Protein AF-A0A945AG07-F1 (afdb_monomer_lite)

pLDDT: mean 86.14, std 9.56, range [43.09, 96.56]

Sequence (144 aa):
MIKPFKLIQIPPLLLIGILLVPDVKKAVVTESLMWAYILLLSFGLACAFVPTIMWLAEKLGAVDKPGGRKTHQHVTPLMGGSAIFLGFALVLFLAQDILYFTQQHKGVALGATLIFIVGLLDDVWGLTAKIRLLAQVLAVGILI

Radius of gyration: 18.13 Å; chains: 1; bounding box: 34×46×51 Å

Secondary structure (DSSP, 8-state):
--TTHHHHTHHHHHHHHHHTSHHHHHHHHHTT-HHHHHHHHHHHHHHHHHHHHHHHHHHHT-EEPP-TT----S-EES-HHHHHHHHHHHHHHHTTTTS---HHHHHHHHHHHHHHHHHHHHHHH---HHHHHHHHHHHHHHH-

Foldseek 3Di:
DPPPLVVQLPVLVVQLVQLPPPVNVVVCVVVVNVVVSLVSQLVSQLSNCQVVQQVVQVVLVLWDDDDDPDDDPDIHRQQSVVSNLVSNVVSCVVCVVVDDDDQLNVLLNVLVVLLSVVSVCCSNPVDDPVVNVVSNVVSVVSND

Structure (mmCIF, N/CA/C/O backbone):
data_AF-A0A945AG07-F1
#
_entry.id   AF-A0A945AG07-F1
#
loop_
_atom_site.group_PDB
_atom_site.id
_atom_site.type_symbol
_atom_site.label_atom_id
_atom_site.label_alt_id
_atom_site.label_comp_id
_atom_site.label_asym_id
_atom_site.label_entity_id
_atom_site.label_seq_id
_atom_site.pdbx_PDB_ins_code
_atom_site.Cartn_x
_atom_site.Cartn_y
_atom_site.Cartn_z
_atom_site.occupancy
_atom_site.B_iso_or_equiv
_atom_site.auth_seq_id
_atom_site.auth_comp_id
_atom_site.auth_asym_id
_atom_site.auth_atom_id
_atom_site.pdbx_PDB_model_num
ATOM 1 N N . MET A 1 1 ? 0.453 26.911 9.713 1.00 43.09 1 MET A N 1
ATOM 2 C CA . MET A 1 1 ? 1.801 26.326 9.897 1.00 43.09 1 MET A CA 1
ATOM 3 C C . MET A 1 1 ? 2.053 25.254 8.819 1.00 43.09 1 MET A C 1
ATOM 5 O O . MET A 1 1 ? 1.955 24.079 9.110 1.00 43.09 1 MET A O 1
ATOM 9 N N . ILE A 1 2 ? 2.283 25.642 7.548 1.00 51.50 2 ILE A N 1
ATOM 10 C CA . ILE A 1 2 ? 2.191 24.740 6.357 1.00 51.50 2 ILE A CA 1
ATOM 11 C C . ILE A 1 2 ? 3.558 24.508 5.652 1.00 51.50 2 ILE A C 1
ATOM 13 O O . ILE A 1 2 ? 3.651 23.816 4.645 1.00 51.50 2 ILE A O 1
ATOM 17 N N . LYS A 1 3 ? 4.669 25.077 6.140 1.00 55.94 3 LYS A N 1
ATOM 18 C CA . LYS A 1 3 ? 5.872 25.254 5.299 1.00 55.94 3 LYS A CA 1
ATOM 19 C C . LYS A 1 3 ? 6.871 24.075 5.157 1.00 55.94 3 LYS A C 1
ATOM 21 O O . LYS A 1 3 ? 7.462 24.020 4.083 1.00 55.94 3 LYS A O 1
ATOM 26 N N . PRO A 1 4 ? 7.068 23.117 6.092 1.00 58.84 4 PRO A N 1
ATOM 27 C CA . PRO A 1 4 ? 8.080 22.065 5.885 1.00 58.84 4 PRO A CA 1
ATOM 28 C C . PRO A 1 4 ? 7.607 20.904 4.991 1.00 58.84 4 PRO A C 1
ATOM 30 O O . PRO A 1 4 ? 8.429 20.224 4.382 1.00 58.84 4 PRO A O 1
ATOM 33 N N . PHE A 1 5 ? 6.292 20.699 4.850 1.00 62.56 5 PHE A N 1
ATOM 34 C CA . PHE A 1 5 ? 5.742 19.538 4.140 1.00 62.56 5 PHE A CA 1
ATOM 35 C C . PHE A 1 5 ? 6.052 19.528 2.641 1.00 62.56 5 PHE A C 1
ATOM 37 O O . PHE A 1 5 ? 6.374 18.483 2.086 1.00 62.56 5 PHE A O 1
ATOM 44 N N . LYS A 1 6 ? 6.007 20.694 1.984 1.00 65.94 6 LYS A N 1
ATOM 45 C CA . LYS A 1 6 ? 6.262 20.785 0.539 1.00 65.94 6 LYS A CA 1
ATOM 46 C C . LYS A 1 6 ? 7.709 20.462 0.175 1.00 65.94 6 LYS A C 1
ATOM 48 O O . LYS A 1 6 ? 7.940 19.905 -0.887 1.00 65.94 6 LYS A O 1
ATOM 53 N N . LEU A 1 7 ? 8.668 20.789 1.046 1.00 71.00 7 LEU A N 1
ATOM 54 C CA . LEU A 1 7 ? 10.092 20.595 0.764 1.00 71.00 7 LEU A CA 1
ATOM 55 C C . LEU A 1 7 ? 10.486 19.110 0.822 1.00 71.00 7 LEU A C 1
ATOM 57 O O . LEU A 1 7 ? 11.254 18.647 -0.014 1.00 71.00 7 LEU A O 1
ATOM 61 N N . ILE A 1 8 ? 9.891 18.353 1.752 1.00 78.69 8 ILE A N 1
ATOM 62 C CA . ILE A 1 8 ? 10.109 16.903 1.904 1.00 78.69 8 ILE A CA 1
ATOM 63 C C . ILE A 1 8 ? 9.581 16.119 0.689 1.00 78.69 8 ILE A C 1
ATOM 65 O O . ILE A 1 8 ? 10.100 15.052 0.374 1.00 78.69 8 ILE A O 1
ATOM 69 N N . GLN A 1 9 ? 8.589 16.651 -0.032 1.00 81.69 9 GLN A N 1
ATOM 70 C CA . GLN A 1 9 ? 8.039 16.000 -1.225 1.00 81.69 9 GLN A CA 1
ATOM 71 C C . GLN A 1 9 ? 8.855 16.217 -2.502 1.00 81.69 9 GLN A C 1
ATOM 73 O O . GLN A 1 9 ? 8.661 15.473 -3.462 1.00 81.69 9 GLN A O 1
ATOM 78 N N . ILE A 1 10 ? 9.761 17.199 -2.544 1.00 84.62 10 ILE A N 1
ATOM 79 C CA . ILE A 1 10 ? 10.510 17.518 -3.769 1.00 84.62 10 ILE A CA 1
ATOM 80 C C . ILE A 1 10 ? 11.361 16.324 -4.237 1.00 84.62 10 ILE A C 1
ATOM 82 O O . ILE A 1 10 ? 11.232 15.956 -5.405 1.00 84.62 10 ILE A O 1
ATOM 86 N N . PRO A 1 11 ? 12.173 15.663 -3.385 1.00 88.50 11 PRO A N 1
ATOM 87 C CA . PRO A 1 11 ? 12.992 14.538 -3.838 1.00 88.50 11 PRO A CA 1
ATOM 88 C C . PRO A 1 11 ? 12.170 13.335 -4.343 1.00 88.50 11 PRO A C 1
ATOM 90 O O . PRO A 1 11 ? 12.474 12.852 -5.433 1.00 88.50 11 PRO A O 1
ATOM 93 N N . PRO A 1 12 ? 11.102 12.875 -3.651 1.00 88.19 12 PRO A N 1
ATOM 94 C CA . PRO A 1 12 ? 10.224 11.828 -4.179 1.00 88.19 12 PRO A CA 1
ATOM 95 C C . PRO A 1 12 ? 9.566 12.188 -5.515 1.00 88.19 12 PRO A C 1
ATOM 97 O O . PRO A 1 12 ? 9.517 11.351 -6.413 1.00 88.19 12 PRO A O 1
ATOM 100 N N . LEU A 1 13 ? 9.093 13.428 -5.680 1.00 90.56 13 LEU A N 1
ATOM 101 C CA . LEU A 1 13 ? 8.467 13.875 -6.930 1.00 90.56 13 LEU A CA 1
ATOM 102 C C . LEU A 1 13 ? 9.468 13.937 -8.088 1.00 90.56 13 LEU A C 1
ATOM 104 O O . LEU A 1 13 ? 9.133 13.535 -9.201 1.00 90.56 13 LEU A O 1
ATOM 108 N N . LEU A 1 14 ? 10.700 14.384 -7.830 1.00 91.75 14 LEU A N 1
ATOM 109 C CA . LEU A 1 14 ? 11.780 14.344 -8.818 1.00 91.75 14 LEU A CA 1
ATOM 110 C C . LEU A 1 14 ? 12.128 12.904 -9.209 1.00 91.75 14 LEU A C 1
ATOM 112 O O . LEU A 1 14 ? 12.246 12.617 -10.397 1.00 91.75 14 LEU A O 1
ATOM 116 N N . LEU A 1 15 ? 12.231 11.992 -8.235 1.00 92.25 15 LEU A N 1
ATOM 117 C CA . LEU A 1 15 ? 12.477 10.569 -8.486 1.00 92.25 15 LEU A CA 1
ATOM 118 C C . LEU A 1 15 ? 11.388 9.961 -9.383 1.00 92.25 15 LEU A C 1
ATOM 120 O O . LEU A 1 15 ? 11.711 9.318 -10.379 1.00 92.25 15 LEU A O 1
ATOM 124 N N . ILE A 1 16 ? 10.110 10.204 -9.069 1.00 92.50 16 ILE A N 1
ATOM 125 C CA . ILE A 1 16 ? 8.980 9.758 -9.899 1.00 92.50 16 ILE A CA 1
ATOM 126 C C . ILE A 1 16 ? 9.101 10.337 -11.313 1.00 92.50 16 ILE A C 1
ATOM 128 O O . ILE A 1 16 ? 8.979 9.598 -12.287 1.00 92.50 16 ILE A O 1
ATOM 132 N N . GLY A 1 17 ? 9.369 11.642 -11.431 1.00 91.00 17 GLY A N 1
ATOM 133 C CA . GLY A 1 17 ? 9.508 12.320 -12.719 1.00 91.00 17 GLY A CA 1
ATOM 134 C C . GLY A 1 17 ? 10.589 11.697 -13.602 1.00 91.00 17 GLY A C 1
ATOM 135 O O . GLY A 1 17 ? 10.333 11.442 -14.774 1.00 91.00 17 GLY A O 1
ATOM 136 N N . ILE A 1 18 ? 11.756 11.382 -13.032 1.00 91.31 18 ILE A N 1
ATOM 137 C CA . ILE A 1 18 ? 12.867 10.724 -13.738 1.00 91.31 18 ILE A CA 1
ATOM 138 C C . ILE A 1 18 ? 12.477 9.307 -14.181 1.00 91.31 18 ILE A C 1
ATOM 140 O O . ILE A 1 18 ? 12.717 8.931 -15.325 1.00 91.31 18 ILE A O 1
ATOM 144 N N . LEU A 1 19 ? 11.854 8.520 -13.301 1.00 89.56 19 LEU A N 1
ATOM 145 C CA . LEU A 1 19 ? 11.479 7.132 -13.593 1.00 89.56 19 LEU A CA 1
ATOM 146 C C . LEU A 1 19 ? 10.318 7.012 -14.597 1.00 89.56 19 LEU A C 1
ATOM 148 O O . LEU A 1 19 ? 10.171 5.982 -15.252 1.00 89.56 19 LEU A O 1
ATOM 152 N N . LEU A 1 20 ? 9.487 8.043 -14.750 1.00 89.06 20 LEU A N 1
ATOM 153 C CA . LEU A 1 20 ? 8.415 8.054 -15.750 1.00 89.06 20 LEU A CA 1
ATOM 154 C C . LEU A 1 20 ? 8.888 8.470 -17.151 1.00 89.06 20 LEU A C 1
ATOM 156 O O . LEU A 1 20 ? 8.123 8.326 -18.105 1.00 89.06 20 LEU A O 1
ATOM 160 N N . VAL A 1 21 ? 10.131 8.942 -17.306 1.00 92.56 21 VAL A N 1
ATOM 161 C CA . VAL A 1 21 ? 10.697 9.242 -18.628 1.00 92.56 21 VAL A CA 1
ATOM 162 C C . VAL A 1 21 ? 10.743 7.950 -19.460 1.00 92.56 21 VAL A C 1
ATOM 164 O O . VAL A 1 21 ? 11.353 6.972 -19.016 1.00 92.56 21 VAL A O 1
ATOM 167 N N . PRO A 1 22 ? 10.147 7.915 -20.671 1.00 87.06 22 PRO A N 1
ATOM 168 C CA . PRO A 1 22 ? 10.080 6.698 -21.482 1.00 87.06 22 PRO A CA 1
ATOM 169 C C . PRO A 1 22 ? 11.450 6.084 -21.779 1.00 87.06 22 PRO A C 1
ATOM 171 O O . PRO A 1 22 ? 11.587 4.862 -21.757 1.00 87.06 22 PRO A O 1
ATOM 174 N N . ASP A 1 23 ? 12.465 6.917 -22.012 1.00 86.44 23 ASP A N 1
ATOM 175 C CA . ASP A 1 23 ? 13.833 6.466 -22.285 1.00 86.44 23 ASP A CA 1
ATOM 176 C C . ASP A 1 23 ? 14.470 5.802 -21.061 1.00 86.44 23 ASP A C 1
ATOM 178 O O . ASP A 1 23 ? 15.092 4.749 -21.184 1.00 86.44 23 ASP A O 1
ATOM 182 N N . VAL A 1 24 ? 14.233 6.351 -19.864 1.00 84.69 24 VAL A N 1
ATOM 183 C CA . VAL A 1 24 ? 14.691 5.760 -18.597 1.00 84.69 24 VAL A CA 1
ATOM 184 C C . VAL A 1 24 ? 13.980 4.436 -18.349 1.00 84.69 24 VAL A C 1
ATOM 186 O O . VAL A 1 24 ? 14.637 3.436 -18.068 1.00 84.69 24 VAL A O 1
ATOM 189 N N . LYS A 1 25 ? 12.651 4.390 -18.509 1.00 84.44 25 LYS A N 1
ATOM 190 C CA . LYS A 1 25 ? 11.874 3.153 -18.350 1.00 84.44 25 LYS A CA 1
ATOM 191 C C . LYS A 1 25 ? 12.393 2.055 -19.282 1.00 84.44 25 LYS A C 1
ATOM 193 O O . LYS A 1 25 ? 12.644 0.942 -18.830 1.00 84.44 25 LYS A O 1
ATOM 198 N N . LYS A 1 26 ? 12.607 2.366 -20.564 1.00 83.94 26 LYS A N 1
ATOM 199 C CA . LYS A 1 26 ? 13.137 1.411 -21.549 1.00 83.94 26 LYS A CA 1
ATOM 200 C C . LYS A 1 26 ? 14.549 0.947 -21.206 1.00 83.94 26 LYS A C 1
ATOM 202 O O . LYS A 1 26 ? 14.799 -0.254 -21.256 1.00 83.94 26 LYS A O 1
ATOM 207 N N . ALA A 1 27 ? 15.445 1.861 -20.836 1.00 83.44 27 ALA A N 1
ATOM 208 C CA . ALA A 1 27 ? 16.815 1.521 -20.462 1.00 83.44 27 ALA A CA 1
ATOM 209 C C . ALA A 1 27 ? 16.843 0.575 -19.253 1.00 83.44 27 ALA A C 1
ATOM 211 O O . ALA A 1 27 ? 17.416 -0.506 -19.321 1.00 83.44 27 ALA A O 1
ATOM 212 N N . VAL A 1 28 ? 16.132 0.921 -18.178 1.00 81.94 28 VAL A N 1
ATOM 213 C CA . VAL A 1 28 ? 16.097 0.127 -16.939 1.00 81.94 28 VAL A CA 1
ATOM 214 C C . VAL A 1 28 ? 15.472 -1.255 -17.168 1.00 81.94 28 VAL A C 1
ATOM 216 O O . VAL A 1 28 ? 15.937 -2.247 -16.610 1.00 81.94 28 VAL A O 1
ATOM 219 N N . VAL A 1 29 ? 14.442 -1.352 -18.011 1.00 77.38 29 VAL A N 1
ATOM 220 C CA . VAL A 1 29 ? 13.806 -2.638 -18.341 1.00 77.38 29 VAL A CA 1
ATOM 221 C C . VAL A 1 29 ? 14.709 -3.504 -19.227 1.00 77.38 29 VAL A C 1
ATOM 223 O O . VAL A 1 29 ? 14.784 -4.710 -19.006 1.00 77.38 29 VAL A O 1
ATOM 226 N N . THR A 1 30 ? 15.429 -2.904 -20.180 1.00 80.38 30 THR A N 1
ATOM 227 C CA . THR A 1 30 ? 16.367 -3.618 -21.069 1.00 80.38 30 THR A CA 1
ATOM 228 C C . THR A 1 30 ? 17.552 -4.192 -20.292 1.00 80.38 30 THR A C 1
ATOM 230 O O . THR A 1 30 ? 17.943 -5.331 -20.519 1.00 80.38 30 THR A O 1
ATOM 233 N N . GLU A 1 31 ? 18.059 -3.451 -19.307 1.00 81.44 31 GLU A N 1
ATOM 234 C CA . GLU A 1 31 ? 19.172 -3.861 -18.438 1.00 81.44 31 GLU A CA 1
ATOM 235 C C . GLU A 1 31 ? 18.758 -4.858 -17.335 1.00 81.44 31 GLU A C 1
ATOM 237 O O . GLU A 1 31 ? 19.493 -5.074 -16.374 1.00 81.44 31 GLU A O 1
ATOM 242 N N . SER A 1 32 ? 17.571 -5.475 -17.419 1.00 80.00 32 SER A N 1
ATOM 243 C CA . SER A 1 32 ? 17.016 -6.408 -16.417 1.00 80.00 32 SER A CA 1
ATOM 244 C C . SER A 1 32 ? 16.807 -5.824 -15.003 1.00 80.00 32 SER A C 1
ATOM 246 O O . SER A 1 32 ? 16.557 -6.552 -14.043 1.00 80.00 32 SER A O 1
ATOM 248 N N . LEU A 1 33 ? 16.794 -4.493 -14.867 1.00 87.75 33 LEU A N 1
ATOM 249 C CA . LEU A 1 33 ? 16.616 -3.762 -13.602 1.00 87.75 33 LEU A CA 1
ATOM 250 C C . LEU A 1 33 ? 15.137 -3.464 -13.269 1.00 87.75 33 LEU A C 1
ATOM 252 O O . LEU A 1 33 ? 14.823 -2.569 -12.481 1.00 87.75 33 LEU A O 1
ATOM 256 N N . MET A 1 34 ? 14.205 -4.235 -13.835 1.00 86.94 34 MET A N 1
ATOM 257 C CA . MET A 1 34 ? 12.755 -4.048 -13.681 1.00 86.94 34 MET A CA 1
ATOM 258 C C . MET A 1 34 ? 12.293 -4.038 -12.213 1.00 86.94 34 MET A C 1
ATOM 260 O O . MET A 1 34 ? 11.436 -3.245 -11.829 1.00 86.94 34 MET A O 1
ATOM 264 N N . TRP A 1 35 ? 12.867 -4.886 -11.360 1.00 88.62 35 TRP A N 1
ATOM 265 C CA . TRP A 1 35 ? 12.489 -4.933 -9.944 1.00 88.62 35 TRP A CA 1
ATOM 266 C C . TRP A 1 35 ? 12.926 -3.680 -9.182 1.00 88.62 35 TRP A C 1
ATOM 268 O O . TRP A 1 35 ? 12.168 -3.157 -8.366 1.00 88.62 35 TRP A O 1
ATOM 278 N N . ALA A 1 36 ? 14.115 -3.157 -9.495 1.00 90.69 36 ALA A N 1
ATOM 279 C CA . ALA A 1 36 ? 14.600 -1.903 -8.928 1.00 90.69 36 ALA A CA 1
ATOM 280 C C . ALA A 1 36 ? 13.727 -0.722 -9.378 1.00 90.69 36 ALA A C 1
ATOM 282 O O . ALA A 1 36 ? 13.388 0.133 -8.563 1.00 90.69 36 ALA A O 1
ATOM 283 N N . TYR A 1 37 ? 13.294 -0.719 -10.643 1.00 90.94 37 TYR A N 1
ATOM 284 C CA . TYR A 1 37 ? 12.338 0.257 -11.167 1.00 90.94 37 TYR A CA 1
ATOM 285 C C . TYR A 1 37 ? 11.044 0.301 -10.346 1.00 90.94 37 TYR A C 1
ATOM 287 O O . TYR A 1 37 ? 10.649 1.358 -9.853 1.00 90.94 37 TYR A O 1
ATOM 295 N N . ILE A 1 38 ? 10.405 -0.860 -10.166 1.00 91.31 38 ILE A N 1
ATOM 296 C CA . ILE A 1 38 ? 9.140 -0.998 -9.432 1.00 91.31 38 ILE A CA 1
ATOM 297 C C . ILE A 1 38 ? 9.310 -0.555 -7.977 1.00 91.31 38 ILE A C 1
ATOM 299 O O . ILE A 1 38 ? 8.461 0.160 -7.441 1.00 91.31 38 ILE A O 1
ATOM 303 N N . LEU A 1 39 ? 10.415 -0.945 -7.338 1.00 92.56 39 LEU A N 1
ATOM 304 C CA . LEU A 1 39 ? 10.717 -0.580 -5.958 1.00 92.56 39 LEU A CA 1
ATOM 305 C C . LEU A 1 39 ? 10.891 0.933 -5.799 1.00 92.56 39 LEU A C 1
ATOM 307 O O . LEU A 1 39 ? 10.249 1.536 -4.943 1.00 92.56 39 LEU A O 1
ATOM 311 N N . LEU A 1 40 ? 11.720 1.566 -6.631 1.00 93.44 40 LEU A N 1
ATOM 312 C CA . LEU A 1 40 ? 11.986 3.003 -6.530 1.00 93.44 40 LEU A CA 1
ATOM 313 C C . LEU A 1 40 ? 10.749 3.840 -6.865 1.00 93.44 40 LEU A C 1
ATOM 315 O O . LEU A 1 40 ? 10.476 4.829 -6.182 1.00 93.44 40 LEU A O 1
ATOM 319 N N . LEU A 1 41 ? 9.974 3.431 -7.873 1.00 94.19 41 LEU A N 1
ATOM 320 C CA . LEU A 1 41 ? 8.753 4.136 -8.251 1.00 94.19 41 LEU A CA 1
ATOM 321 C C . LEU A 1 41 ? 7.677 4.008 -7.164 1.00 94.19 41 LEU A C 1
ATOM 323 O O . LEU A 1 41 ? 7.026 4.998 -6.830 1.00 94.19 41 LEU A O 1
ATOM 327 N N . SER A 1 42 ? 7.515 2.819 -6.572 1.00 94.56 42 SER A N 1
ATOM 328 C CA . SER A 1 42 ? 6.513 2.591 -5.519 1.00 94.56 42 SER A CA 1
ATOM 329 C C . SER A 1 42 ? 6.891 3.300 -4.225 1.00 94.56 42 SER A C 1
ATOM 331 O O . SER A 1 42 ? 6.027 3.906 -3.593 1.00 94.56 42 SER A O 1
ATOM 333 N N . PHE A 1 43 ? 8.181 3.325 -3.882 1.00 94.12 43 PHE A N 1
ATOM 334 C CA . PHE A 1 43 ? 8.710 4.128 -2.786 1.00 94.12 43 PHE A CA 1
ATOM 335 C C . PHE A 1 43 ? 8.454 5.625 -3.004 1.00 94.12 43 PHE A C 1
ATOM 337 O O . PHE A 1 43 ? 7.893 6.290 -2.132 1.00 94.12 43 PHE A O 1
ATOM 344 N N . GLY A 1 44 ? 8.800 6.148 -4.186 1.00 94.38 44 GLY A N 1
ATOM 345 C CA . GLY A 1 44 ? 8.574 7.549 -4.533 1.00 94.38 44 GLY A CA 1
ATOM 346 C C . GLY A 1 44 ? 7.100 7.942 -4.423 1.00 94.38 44 GLY A C 1
ATOM 347 O O . GLY A 1 44 ? 6.773 8.947 -3.787 1.00 94.38 44 GLY A O 1
ATOM 348 N N . LEU A 1 45 ? 6.199 7.123 -4.977 1.00 94.94 45 LEU A N 1
ATOM 349 C CA . LEU A 1 45 ? 4.752 7.349 -4.908 1.00 94.94 45 LEU A CA 1
ATOM 350 C C . LEU A 1 45 ? 4.207 7.245 -3.482 1.00 94.94 45 LEU A C 1
ATOM 352 O O . LEU A 1 45 ? 3.411 8.094 -3.083 1.00 94.94 45 LEU A O 1
ATOM 356 N N . ALA A 1 46 ? 4.657 6.273 -2.686 1.00 94.31 46 ALA A N 1
ATOM 357 C CA . ALA A 1 46 ? 4.260 6.168 -1.285 1.00 94.31 46 ALA A CA 1
ATOM 358 C C . ALA A 1 46 ? 4.656 7.433 -0.506 1.00 94.31 46 ALA A C 1
ATOM 360 O O . ALA A 1 46 ? 3.809 8.037 0.152 1.00 94.31 46 ALA A O 1
ATOM 361 N N . CYS A 1 47 ? 5.900 7.904 -0.647 1.00 92.25 47 CYS A N 1
ATOM 362 C CA . CYS A 1 47 ? 6.353 9.160 -0.042 1.00 92.25 47 CYS A CA 1
ATOM 363 C C . CYS A 1 47 ? 5.537 10.373 -0.516 1.00 92.25 47 CYS A C 1
ATOM 365 O O . CYS A 1 47 ? 5.255 11.274 0.277 1.00 92.25 47 CYS A O 1
ATOM 367 N N . ALA A 1 48 ? 5.130 10.400 -1.787 1.00 91.56 48 ALA A N 1
ATOM 368 C CA . ALA A 1 48 ? 4.261 11.446 -2.314 1.00 91.56 48 ALA A CA 1
ATOM 369 C C . ALA A 1 48 ? 2.841 11.387 -1.714 1.00 91.56 48 ALA A C 1
ATOM 371 O O . ALA A 1 48 ? 2.249 12.435 -1.460 1.00 91.56 48 ALA A O 1
ATOM 372 N N . PHE A 1 49 ? 2.309 10.195 -1.428 1.00 91.69 49 PHE A N 1
ATOM 373 C CA . PHE A 1 49 ? 0.974 10.027 -0.849 1.00 91.69 49 PHE A CA 1
ATOM 374 C C . PHE A 1 49 ? 0.898 10.262 0.660 1.00 91.69 49 PHE A C 1
ATOM 376 O O . PHE A 1 49 ? -0.147 10.707 1.133 1.00 91.69 49 PHE A O 1
ATOM 383 N N . VAL A 1 50 ? 1.975 10.022 1.418 1.00 90.94 50 VAL A N 1
ATOM 384 C CA . VAL A 1 50 ? 2.017 10.213 2.884 1.00 90.94 50 VAL A CA 1
ATOM 385 C C . VAL A 1 50 ? 1.364 11.525 3.354 1.00 90.94 50 VAL A C 1
ATOM 387 O O . VAL A 1 50 ? 0.439 11.444 4.158 1.00 90.94 50 VAL A O 1
ATOM 390 N N . PRO A 1 51 ? 1.742 12.725 2.876 1.00 88.00 51 PRO A N 1
ATOM 391 C CA . PRO A 1 51 ? 1.135 13.971 3.356 1.00 88.00 51 PRO A CA 1
ATOM 392 C C . PRO A 1 51 ? -0.355 14.089 3.058 1.00 88.00 51 PRO A C 1
ATOM 394 O O . PRO A 1 51 ? -1.109 14.587 3.890 1.00 88.00 51 PRO A O 1
ATOM 397 N N . THR A 1 52 ? -0.789 13.631 1.884 1.00 87.94 52 THR A N 1
ATOM 398 C CA . THR A 1 52 ? -2.205 13.644 1.505 1.00 87.94 52 THR A CA 1
ATOM 399 C C . THR A 1 52 ? -3.011 12.731 2.420 1.00 87.94 52 THR A C 1
ATOM 401 O O . THR A 1 52 ? -4.084 13.114 2.881 1.00 87.94 52 THR A O 1
ATOM 404 N N . ILE A 1 53 ? -2.471 11.551 2.731 1.00 89.62 53 ILE A N 1
ATOM 405 C CA . ILE A 1 53 ? -3.093 10.586 3.637 1.00 89.62 53 ILE A CA 1
ATOM 406 C C . ILE A 1 53 ? -3.093 11.088 5.081 1.00 89.62 53 ILE A C 1
ATOM 408 O O . ILE A 1 53 ? -4.103 10.942 5.761 1.00 89.62 53 ILE A O 1
ATOM 412 N N . MET A 1 54 ? -2.022 11.735 5.543 1.00 86.31 54 MET A N 1
ATOM 413 C CA . MET A 1 54 ? -1.982 12.363 6.868 1.00 86.31 54 MET A CA 1
ATOM 414 C C . MET A 1 54 ? -3.048 13.452 7.002 1.00 86.31 54 MET A C 1
ATOM 416 O O . MET A 1 54 ? -3.820 13.440 7.956 1.00 86.31 54 MET A O 1
ATOM 420 N N . TRP A 1 55 ? -3.144 14.346 6.014 1.00 85.56 55 TRP A N 1
ATOM 421 C CA . TRP A 1 55 ? -4.170 15.387 5.990 1.00 85.56 55 TRP A CA 1
ATOM 422 C C . TRP A 1 55 ? -5.589 14.801 5.976 1.00 85.56 55 TRP A C 1
ATOM 424 O O . TRP A 1 55 ? -6.479 15.293 6.673 1.00 85.56 55 TRP A O 1
ATOM 434 N N . LEU A 1 56 ? -5.809 13.729 5.208 1.00 85.50 56 LEU A N 1
ATOM 435 C CA . LEU A 1 56 ? -7.096 13.042 5.160 1.00 85.50 56 LEU A CA 1
ATOM 436 C C . LEU A 1 56 ? -7.434 12.375 6.502 1.00 85.50 56 LEU A C 1
ATOM 438 O O . LEU A 1 56 ? -8.560 12.512 6.973 1.00 85.50 56 LEU A O 1
ATOM 442 N N . ALA A 1 57 ? -6.469 11.709 7.136 1.00 85.06 57 ALA A N 1
ATOM 443 C CA . ALA A 1 57 ? -6.641 11.052 8.429 1.00 85.06 57 ALA A CA 1
ATOM 444 C C . ALA A 1 57 ? -6.999 12.052 9.539 1.00 85.06 57 ALA A C 1
ATOM 446 O O . ALA A 1 57 ? -7.930 11.812 10.308 1.00 85.06 57 ALA A O 1
ATOM 447 N N . GLU A 1 58 ? -6.332 13.210 9.575 1.00 84.00 58 GLU A N 1
ATOM 448 C CA . GLU A 1 58 ? -6.670 14.306 10.490 1.00 84.00 58 GLU A CA 1
ATOM 449 C C . GLU A 1 58 ? -8.101 14.808 10.270 1.00 84.00 58 GLU A C 1
ATOM 451 O O . GLU A 1 58 ? -8.853 14.991 11.228 1.00 84.00 58 GLU A O 1
ATOM 456 N N . LYS A 1 59 ? -8.508 14.982 9.007 1.00 82.75 59 LYS A N 1
ATOM 457 C CA . LYS A 1 59 ? -9.846 15.473 8.653 1.00 82.75 59 LYS A CA 1
ATOM 458 C C . LYS A 1 59 ? -10.956 14.466 8.965 1.00 82.75 59 LYS A C 1
ATOM 460 O O . LYS A 1 59 ? -12.055 14.872 9.332 1.00 82.75 59 LYS A O 1
ATOM 465 N N . LEU A 1 60 ? -10.677 13.173 8.815 1.00 81.31 60 LEU A N 1
ATOM 466 C CA . LEU A 1 60 ? -11.600 12.085 9.148 1.00 81.31 60 LEU A CA 1
ATOM 467 C C . LEU A 1 60 ? -11.632 11.770 10.651 1.00 81.31 60 LEU A C 1
ATOM 469 O O . LEU A 1 60 ? -12.451 10.965 11.083 1.00 81.31 60 LEU A O 1
ATOM 473 N N . GLY A 1 61 ? -10.752 12.380 11.454 1.00 78.56 61 GLY A N 1
ATOM 474 C CA . GLY A 1 61 ? -10.623 12.071 12.878 1.00 78.56 61 GLY A CA 1
ATOM 475 C C . GLY A 1 61 ? -10.002 10.699 13.155 1.00 78.56 61 GLY A C 1
ATOM 476 O O . GLY A 1 61 ? -10.008 10.259 14.304 1.00 78.56 61 GLY A O 1
ATOM 477 N N . ALA A 1 62 ? -9.439 10.047 12.132 1.00 79.12 62 ALA A N 1
ATOM 478 C CA . ALA A 1 62 ? -8.685 8.802 12.232 1.00 79.12 62 ALA A CA 1
ATOM 479 C C . ALA A 1 62 ? -7.289 9.098 12.791 1.00 79.12 62 ALA A C 1
ATOM 481 O O . ALA A 1 62 ? -6.272 9.032 12.098 1.00 79.12 62 ALA A O 1
ATOM 482 N N . VAL A 1 63 ? -7.251 9.514 14.053 1.00 81.12 63 VAL A N 1
ATOM 483 C CA . VAL A 1 63 ? -6.035 9.923 14.744 1.00 81.12 63 VAL A CA 1
ATOM 484 C C . VAL A 1 63 ? -5.945 9.266 16.111 1.00 81.12 63 VAL A C 1
ATOM 486 O O . VAL A 1 63 ? -6.915 9.199 16.865 1.00 81.12 63 VAL A O 1
ATOM 489 N N . ASP A 1 64 ? -4.751 8.802 16.441 1.00 77.38 64 ASP A N 1
ATOM 490 C CA . ASP A 1 64 ? -4.435 8.235 17.737 1.00 77.38 64 ASP A CA 1
ATOM 491 C C . ASP A 1 64 ? -4.076 9.361 18.702 1.00 77.38 64 ASP A C 1
ATOM 493 O O . ASP A 1 64 ? -3.157 10.149 18.452 1.00 77.38 64 ASP A O 1
ATOM 497 N N . LYS A 1 65 ? -4.827 9.466 19.797 1.00 75.31 65 LYS A N 1
ATOM 498 C CA . LYS A 1 65 ? -4.611 10.497 20.814 1.00 75.31 65 LYS A CA 1
ATOM 499 C C . LYS A 1 65 ? -3.659 9.967 21.891 1.00 75.31 65 LYS A C 1
ATOM 501 O O . LYS A 1 65 ? -3.787 8.815 22.303 1.00 75.31 65 LYS A O 1
ATOM 506 N N . PRO A 1 66 ? -2.722 10.791 22.382 1.00 74.25 66 PRO A N 1
ATOM 507 C CA . PRO A 1 66 ? -1.815 10.382 23.449 1.00 74.25 66 PRO A CA 1
ATOM 508 C C . PRO A 1 66 ? -2.581 10.090 24.755 1.00 74.25 66 PRO A C 1
ATOM 510 O O . PRO A 1 66 ? -3.446 10.869 25.155 1.00 74.25 66 PRO A O 1
ATOM 513 N N . GLY A 1 67 ? -2.267 8.969 25.419 1.00 66.06 67 GLY A N 1
ATOM 514 C CA . GLY A 1 67 ? -2.861 8.571 26.703 1.00 66.06 67 GLY A CA 1
ATOM 515 C C . GLY A 1 67 ? -2.736 7.073 27.028 1.00 66.06 67 GLY A C 1
ATOM 516 O O . GLY A 1 67 ? -2.632 6.227 26.139 1.00 66.06 67 GLY A O 1
ATOM 517 N N . GLY A 1 68 ? -2.747 6.724 28.320 1.00 74.06 68 GLY A N 1
ATOM 518 C CA . GLY A 1 68 ? -2.688 5.334 28.794 1.00 74.06 68 GLY A CA 1
ATOM 519 C C . GLY A 1 68 ? -1.306 4.685 28.635 1.00 74.06 68 GLY A C 1
ATOM 520 O O . GLY A 1 68 ? -0.310 5.212 29.114 1.00 74.06 68 GLY A O 1
ATOM 521 N N . ARG A 1 69 ? -1.240 3.519 27.977 1.00 68.56 69 ARG A N 1
ATOM 522 C CA . ARG A 1 69 ? -0.009 2.715 27.793 1.00 68.56 69 ARG A CA 1
ATOM 523 C C . ARG A 1 69 ? 0.908 3.203 26.655 1.00 68.56 69 ARG A C 1
ATOM 525 O O . ARG A 1 69 ? 1.853 2.495 26.313 1.00 68.56 69 ARG A O 1
ATOM 532 N N . LYS A 1 70 ? 0.610 4.349 26.029 1.00 69.31 70 LYS A N 1
ATOM 533 C CA . LYS A 1 70 ? 1.281 4.839 24.814 1.00 69.31 70 LYS A CA 1
ATOM 534 C C . LYS A 1 70 ? 2.281 5.965 25.117 1.00 69.31 70 LYS A C 1
ATOM 536 O O . LYS A 1 70 ? 1.982 6.857 25.902 1.00 69.31 70 LYS A O 1
ATOM 541 N N . THR A 1 71 ? 3.463 5.920 24.494 1.00 71.69 71 THR A N 1
ATOM 542 C CA . THR A 1 71 ? 4.616 6.807 24.777 1.00 71.69 71 THR A CA 1
ATOM 543 C C . THR A 1 71 ? 4.715 8.042 23.876 1.00 71.69 71 THR A C 1
ATOM 545 O O . THR A 1 71 ? 5.555 8.908 24.119 1.00 71.69 71 THR A O 1
ATOM 548 N N . HIS A 1 72 ? 3.886 8.152 22.836 1.00 68.81 72 HIS A N 1
ATOM 549 C CA . HIS A 1 72 ? 3.874 9.323 21.959 1.00 68.81 72 HIS A CA 1
ATOM 550 C C . HIS A 1 72 ? 3.177 10.509 22.632 1.00 68.81 72 HIS A C 1
ATOM 552 O O . HIS A 1 72 ? 2.121 10.361 23.240 1.00 68.81 72 HIS A O 1
ATOM 558 N N . GLN A 1 73 ? 3.770 11.696 22.495 1.00 66.31 73 GLN A N 1
ATOM 559 C CA . GLN A 1 73 ? 3.262 12.946 23.078 1.00 66.31 73 GLN A CA 1
ATOM 560 C C . GLN A 1 73 ? 2.370 13.743 22.113 1.00 66.31 73 GLN A C 1
ATOM 562 O O . GLN A 1 73 ? 1.709 14.697 22.516 1.00 66.31 73 GLN A O 1
ATOM 567 N N . HIS A 1 74 ? 2.332 13.348 20.840 1.00 71.81 74 HIS A N 1
ATOM 568 C CA . HIS A 1 74 ? 1.585 14.027 19.787 1.00 71.81 74 HIS A CA 1
ATOM 569 C C . HIS A 1 74 ? 0.505 13.119 19.204 1.00 71.81 74 HIS A C 1
ATOM 571 O O . HIS A 1 74 ? 0.599 11.895 19.276 1.00 71.81 74 HIS A O 1
ATOM 577 N N . VAL A 1 75 ? -0.524 13.747 18.634 1.00 72.69 75 VAL A N 1
ATOM 578 C CA . VAL A 1 75 ? -1.589 13.065 17.897 1.00 72.69 75 VAL A CA 1
ATOM 579 C C . VAL A 1 75 ? -0.992 12.470 16.620 1.00 72.69 75 VAL A C 1
ATOM 581 O O . VAL A 1 75 ? -0.386 13.201 15.838 1.00 72.69 75 VAL A O 1
ATOM 584 N N . THR A 1 76 ? -1.139 11.161 16.413 1.00 77.31 76 THR A N 1
ATOM 585 C CA . THR A 1 76 ? -0.569 10.460 15.250 1.00 77.31 76 THR A CA 1
ATOM 586 C C . THR A 1 76 ? -1.666 9.946 14.316 1.00 77.31 76 THR A C 1
ATOM 588 O O . THR A 1 76 ? -2.557 9.236 14.778 1.00 77.31 76 THR A O 1
ATOM 591 N N . PRO A 1 77 ? -1.637 10.269 13.011 1.00 79.38 77 PRO A N 1
ATOM 592 C CA . PRO A 1 77 ? -2.659 9.821 12.066 1.00 79.38 77 PRO A CA 1
ATOM 593 C C . PRO A 1 77 ? -2.626 8.299 11.845 1.00 79.38 77 PRO A C 1
ATOM 595 O O . PRO A 1 77 ? -1.574 7.718 11.581 1.00 79.38 77 PRO A O 1
ATOM 598 N N . LEU A 1 78 ? -3.798 7.665 11.906 1.00 72.38 78 LEU A N 1
ATOM 599 C CA . LEU A 1 78 ? -4.022 6.218 11.808 1.00 72.38 78 LEU A CA 1
ATOM 600 C C . LEU A 1 78 ? -4.407 5.814 10.377 1.00 72.38 78 LEU A C 1
ATOM 602 O O . LEU A 1 78 ? -5.506 5.333 10.162 1.00 72.38 78 LEU A O 1
ATOM 606 N N . MET A 1 79 ? -3.555 6.076 9.377 1.00 83.31 79 MET A N 1
ATOM 607 C CA . MET A 1 79 ? -3.790 5.626 7.983 1.00 83.31 79 MET A CA 1
ATOM 608 C C . MET A 1 79 ? -2.498 5.427 7.166 1.00 83.31 79 MET A C 1
ATOM 610 O O . MET A 1 79 ? -2.533 5.410 5.937 1.00 83.31 79 MET A O 1
ATOM 614 N N . GLY A 1 80 ? -1.329 5.288 7.803 1.00 81.19 80 GLY A N 1
ATOM 615 C CA . GLY A 1 80 ? -0.041 5.237 7.087 1.00 81.19 80 GLY A CA 1
ATOM 616 C C . GLY A 1 80 ? 0.060 4.113 6.043 1.00 81.19 80 GLY A C 1
ATOM 617 O O . GLY A 1 80 ? 0.611 4.324 4.962 1.00 81.19 80 GLY A O 1
ATOM 618 N N . GLY A 1 81 ? -0.546 2.951 6.320 1.00 87.94 81 GLY A N 1
ATOM 619 C CA . GLY A 1 81 ? -0.592 1.818 5.388 1.00 87.94 81 GLY A CA 1
ATOM 620 C C . GLY A 1 81 ? -1.278 2.142 4.056 1.00 87.94 81 GLY A C 1
ATOM 621 O O . GLY A 1 81 ? -0.885 1.610 3.020 1.00 87.94 81 GLY A O 1
ATOM 622 N N . SER A 1 82 ? -2.224 3.084 4.049 1.00 91.56 82 SER A N 1
ATOM 623 C CA . SER A 1 82 ? -2.920 3.542 2.843 1.00 91.56 82 SER A CA 1
ATOM 624 C C . SER A 1 82 ? -1.986 4.220 1.852 1.00 91.56 82 SER A C 1
ATOM 626 O O . SER A 1 82 ? -2.102 3.985 0.654 1.00 91.56 82 SER A O 1
ATOM 628 N N . ALA A 1 83 ? -1.017 5.008 2.326 1.00 92.12 83 ALA A N 1
ATOM 629 C CA . ALA A 1 83 ? -0.040 5.643 1.441 1.00 92.12 83 ALA A CA 1
ATOM 630 C C . ALA A 1 83 ? 0.829 4.597 0.724 1.00 92.12 83 ALA A C 1
ATOM 632 O O . ALA A 1 83 ? 1.083 4.713 -0.474 1.00 92.12 83 ALA A O 1
ATOM 633 N N . ILE A 1 84 ? 1.232 3.551 1.451 1.00 93.38 84 ILE A N 1
ATOM 634 C CA . ILE A 1 84 ? 2.0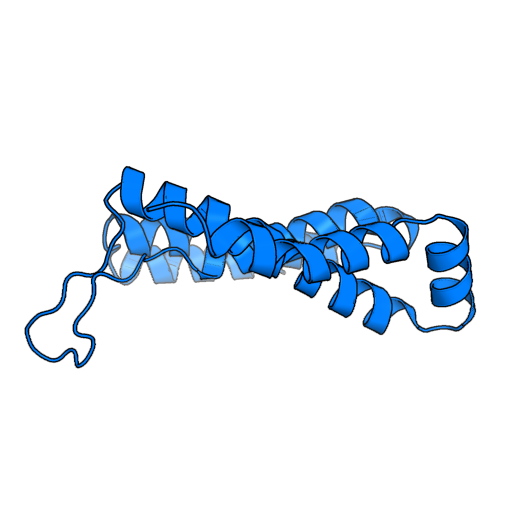46 2.453 0.920 1.00 93.38 84 ILE A CA 1
ATOM 635 C C . ILE A 1 84 ? 1.237 1.636 -0.091 1.00 93.38 84 ILE A C 1
ATOM 637 O O . ILE A 1 84 ? 1.699 1.422 -1.211 1.00 93.38 84 ILE A O 1
ATOM 641 N N . PHE A 1 85 ? 0.021 1.217 0.276 1.00 95.06 85 PHE A N 1
ATOM 642 C CA . PHE A 1 85 ? -0.826 0.407 -0.597 1.00 95.06 85 PHE A CA 1
ATOM 643 C C . PHE A 1 85 ? -1.183 1.147 -1.889 1.00 95.06 85 PHE A C 1
ATOM 645 O O . PHE A 1 85 ? -1.043 0.581 -2.969 1.00 95.06 85 PHE A O 1
ATOM 652 N N . LEU A 1 86 ? -1.579 2.422 -1.803 1.00 94.81 86 LEU A N 1
ATOM 653 C CA . LEU A 1 86 ? -1.898 3.229 -2.983 1.00 94.81 86 LEU A CA 1
ATOM 654 C C . LEU A 1 86 ? -0.674 3.447 -3.876 1.00 94.81 86 LEU A C 1
ATOM 656 O O . LEU A 1 86 ? -0.794 3.365 -5.097 1.00 94.81 86 LEU A O 1
ATOM 660 N N . GLY A 1 87 ? 0.503 3.686 -3.28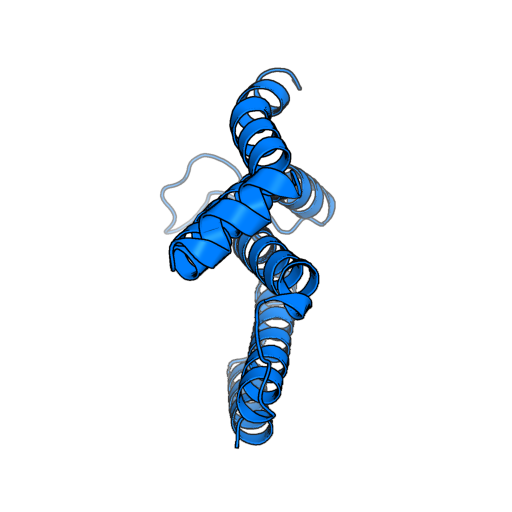5 1.00 94.81 87 GLY A N 1
ATOM 661 C CA . GLY A 1 87 ? 1.757 3.807 -4.032 1.00 94.81 87 GLY A CA 1
ATOM 662 C C . GLY A 1 87 ? 2.079 2.529 -4.801 1.00 94.81 87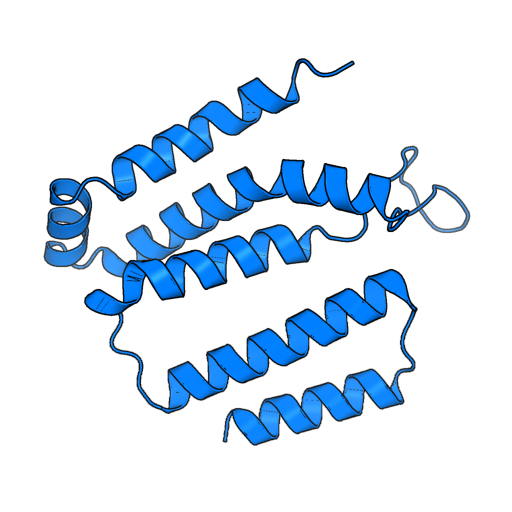 GLY A C 1
ATOM 663 O O . GLY A 1 87 ? 2.330 2.570 -6.003 1.00 94.81 87 GLY A O 1
ATOM 664 N N . PHE A 1 88 ? 1.991 1.383 -4.128 1.00 93.75 88 PHE A N 1
ATOM 665 C CA . PHE A 1 88 ? 2.205 0.073 -4.731 1.00 93.75 88 PHE A CA 1
ATOM 666 C C . PHE A 1 88 ? 1.177 -0.250 -5.828 1.00 93.75 88 PHE A C 1
ATOM 668 O O . PHE A 1 88 ? 1.562 -0.586 -6.947 1.00 93.75 88 PHE A O 1
ATOM 675 N N . ALA A 1 89 ? -0.118 -0.096 -5.546 1.00 94.06 89 ALA A N 1
ATOM 676 C CA . ALA A 1 89 ? -1.196 -0.378 -6.493 1.00 94.06 89 ALA A CA 1
ATOM 677 C C . ALA A 1 89 ? -1.103 0.495 -7.754 1.00 94.06 89 ALA A C 1
ATOM 679 O O . ALA A 1 89 ? -1.306 0.004 -8.865 1.00 94.06 89 ALA A O 1
ATOM 680 N N . LEU A 1 90 ? -0.738 1.772 -7.600 1.00 94.44 90 LEU A N 1
ATOM 681 C CA . LEU A 1 90 ? -0.538 2.667 -8.734 1.00 94.44 90 LEU A CA 1
ATOM 682 C C . LEU A 1 90 ? 0.654 2.233 -9.596 1.00 94.44 90 LEU A C 1
ATOM 684 O O . LEU A 1 90 ? 0.543 2.256 -10.819 1.00 94.44 90 LEU A O 1
ATOM 688 N N . VAL A 1 91 ? 1.764 1.778 -9.004 1.00 93.88 91 VAL A N 1
ATOM 689 C CA . VAL A 1 91 ? 2.876 1.218 -9.793 1.00 93.88 91 VAL A CA 1
ATOM 690 C C . VAL A 1 91 ? 2.456 -0.025 -10.552 1.00 93.88 91 VAL A C 1
ATOM 692 O O . VAL A 1 91 ? 2.763 -0.116 -11.735 1.00 93.88 91 VAL A O 1
ATOM 695 N N . LEU A 1 92 ? 1.731 -0.952 -9.921 1.00 91.25 92 LEU A N 1
ATOM 696 C CA . LEU A 1 92 ? 1.231 -2.143 -10.614 1.00 91.25 92 LEU A CA 1
ATOM 697 C C . LEU A 1 92 ? 0.378 -1.776 -11.837 1.00 91.25 92 LEU A C 1
ATOM 699 O O . LEU A 1 92 ? 0.487 -2.420 -12.877 1.00 91.25 92 LEU A O 1
ATOM 703 N N . PHE A 1 93 ? -0.425 -0.715 -11.729 1.00 90.38 93 PHE A N 1
ATOM 704 C CA . PHE A 1 93 ? -1.226 -0.198 -12.836 1.00 90.38 93 PHE A CA 1
ATOM 705 C C . PHE A 1 93 ? -0.378 0.479 -13.930 1.00 90.38 93 PHE A C 1
ATOM 707 O O . PHE A 1 93 ? -0.593 0.242 -15.118 1.00 90.38 93 PHE A O 1
ATOM 714 N N . LEU A 1 94 ? 0.605 1.303 -13.553 1.00 89.81 94 LEU A N 1
ATOM 715 C CA . LEU A 1 94 ? 1.486 2.015 -14.493 1.00 89.81 94 LEU A CA 1
ATOM 716 C C . LEU A 1 94 ? 2.506 1.099 -15.191 1.00 89.81 94 LEU A C 1
ATOM 718 O O . LEU A 1 94 ? 2.972 1.414 -16.285 1.00 89.81 94 LEU A O 1
ATOM 722 N N . ALA A 1 95 ? 2.862 -0.013 -14.553 1.00 88.00 95 ALA A N 1
ATOM 723 C CA . ALA A 1 95 ? 3.833 -0.992 -15.027 1.00 88.00 95 ALA A CA 1
ATOM 724 C C . ALA A 1 95 ? 3.178 -2.217 -15.691 1.00 88.00 95 ALA A C 1
ATOM 726 O O . ALA A 1 95 ? 3.847 -3.223 -15.900 1.00 88.00 95 ALA A O 1
ATOM 727 N N . GLN A 1 96 ? 1.886 -2.169 -16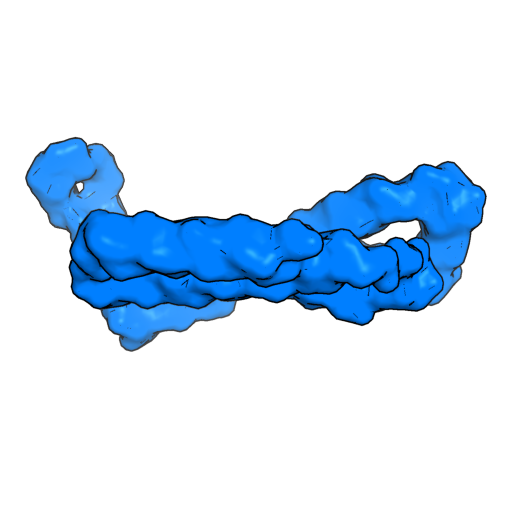.028 1.00 86.19 96 GLN A N 1
ATOM 728 C CA . GLN A 1 96 ? 1.165 -3.300 -16.635 1.00 86.19 96 GLN A CA 1
ATOM 729 C C . GLN A 1 96 ? 1.717 -3.741 -18.004 1.00 86.19 96 GLN A C 1
ATOM 731 O O . GLN A 1 96 ? 1.509 -4.874 -18.419 1.00 86.19 96 GLN A O 1
ATOM 736 N N . ASP A 1 97 ? 2.407 -2.847 -18.712 1.00 83.69 97 ASP A N 1
ATOM 737 C CA . ASP A 1 97 ? 3.054 -3.102 -20.002 1.00 83.69 97 ASP A CA 1
ATOM 738 C C . ASP A 1 97 ? 4.369 -3.883 -19.867 1.00 83.69 97 ASP A C 1
ATOM 740 O O . ASP A 1 97 ? 4.811 -4.516 -20.822 1.00 83.69 97 ASP A O 1
ATOM 744 N N . ILE A 1 98 ? 4.986 -3.841 -18.684 1.00 84.00 98 ILE A N 1
ATOM 745 C CA . ILE A 1 98 ? 6.231 -4.555 -18.365 1.00 84.00 98 ILE A CA 1
ATOM 746 C C . ILE A 1 98 ? 5.990 -5.750 -17.432 1.00 84.00 98 ILE A C 1
ATOM 748 O O . ILE A 1 98 ? 6.741 -6.723 -17.460 1.00 84.00 98 ILE A O 1
ATOM 752 N N . LEU A 1 99 ? 4.926 -5.706 -16.627 1.00 84.00 99 LEU A N 1
ATOM 753 C CA . LEU A 1 99 ? 4.498 -6.779 -15.739 1.00 84.00 99 LEU A CA 1
ATOM 754 C C . LEU A 1 99 ? 3.500 -7.697 -16.442 1.00 84.00 99 LEU A C 1
ATOM 756 O O . LEU A 1 99 ? 2.333 -7.359 -16.637 1.00 84.00 99 LEU A O 1
ATOM 760 N N . TYR A 1 100 ? 3.932 -8.917 -16.739 1.00 82.12 100 TYR A N 1
ATOM 761 C CA . TYR A 1 100 ? 3.048 -9.960 -17.247 1.00 82.12 100 TYR A CA 1
ATOM 762 C C . TYR A 1 100 ? 2.192 -10.547 -16.114 1.00 82.12 100 TYR A C 1
ATOM 764 O O . TYR A 1 100 ? 2.573 -11.508 -15.443 1.00 82.12 100 TYR A O 1
ATOM 772 N N . PHE A 1 101 ? 1.010 -9.967 -15.893 1.00 83.00 101 PHE A N 1
ATOM 773 C CA . PHE A 1 101 ? 0.061 -10.437 -14.882 1.00 83.00 101 PHE A CA 1
ATOM 774 C C . PHE A 1 101 ? -0.600 -11.761 -15.282 1.00 83.00 101 PHE A C 1
ATOM 776 O O . PHE A 1 101 ? -1.591 -11.787 -16.018 1.00 83.00 101 PHE A O 1
ATOM 783 N N . THR A 1 102 ? -0.101 -12.869 -14.729 1.00 89.00 102 THR A N 1
ATOM 784 C CA . THR A 1 102 ? -0.834 -14.148 -14.754 1.00 89.00 102 THR A CA 1
ATOM 785 C C . THR A 1 102 ? -2.110 -14.065 -13.907 1.00 89.00 102 THR A C 1
ATOM 787 O O . THR A 1 102 ? -2.282 -13.157 -13.087 1.00 89.00 102 THR A O 1
ATOM 790 N N . GLN A 1 103 ? -3.005 -15.043 -14.067 1.00 88.19 103 GLN A N 1
ATOM 791 C CA . GLN A 1 103 ? -4.232 -15.138 -13.271 1.00 88.19 103 GLN A CA 1
ATOM 792 C C . GLN A 1 103 ? -3.947 -15.151 -11.758 1.00 88.19 103 GLN A C 1
ATOM 794 O O . GLN A 1 103 ? -4.650 -14.492 -10.996 1.00 88.19 103 GLN A O 1
ATOM 799 N N . GLN A 1 104 ? -2.862 -15.808 -11.338 1.00 88.69 104 GLN A N 1
ATOM 800 C CA . GLN A 1 104 ? -2.439 -15.860 -9.934 1.00 88.69 104 GLN A CA 1
ATOM 801 C C . GLN A 1 104 ? -2.057 -14.472 -9.408 1.00 88.69 104 GLN A C 1
ATOM 803 O O . GLN A 1 104 ? -2.479 -14.088 -8.323 1.00 88.69 104 GLN A O 1
ATOM 808 N N . HIS A 1 105 ? -1.319 -13.675 -10.190 1.00 89.69 105 HIS A N 1
ATOM 809 C CA . HIS A 1 105 ? -0.953 -12.311 -9.793 1.00 89.69 105 HIS A CA 1
ATOM 810 C C . HIS A 1 105 ? -2.188 -11.417 -9.614 1.00 89.69 105 HIS A C 1
ATOM 812 O O . HIS A 1 105 ? -2.230 -10.595 -8.700 1.00 89.69 105 HIS A O 1
ATOM 818 N N . LYS A 1 106 ? -3.216 -11.594 -10.457 1.00 90.12 106 LYS A N 1
ATOM 819 C CA . LYS A 1 106 ? -4.498 -10.888 -10.310 1.00 90.12 106 LYS A CA 1
ATOM 820 C C . LYS A 1 106 ? -5.237 -11.328 -9.045 1.00 90.12 106 LYS A C 1
ATOM 822 O O . LYS A 1 106 ? -5.736 -10.469 -8.324 1.00 90.12 106 LYS A O 1
ATOM 827 N N . GLY A 1 107 ? -5.250 -12.629 -8.743 1.00 92.81 107 GLY A N 1
ATOM 828 C CA . GLY A 1 107 ? -5.787 -13.170 -7.489 1.00 92.81 107 GLY A CA 1
ATOM 829 C C . GLY A 1 107 ? -5.098 -12.571 -6.259 1.00 92.81 107 GLY A C 1
ATOM 830 O O . GLY A 1 107 ? -5.771 -12.068 -5.362 1.00 92.81 107 GLY A O 1
ATOM 831 N N . VAL A 1 108 ? -3.760 -12.503 -6.267 1.00 92.75 108 VAL A N 1
ATOM 832 C CA . VAL A 1 108 ? -2.965 -11.835 -5.218 1.00 92.75 108 VAL A CA 1
ATOM 833 C C . VAL A 1 108 ? -3.358 -10.363 -5.080 1.00 92.75 108 VAL A C 1
ATOM 835 O O . VAL A 1 108 ? -3.596 -9.899 -3.967 1.00 92.75 108 VAL A O 1
ATOM 838 N N . ALA A 1 109 ? -3.451 -9.620 -6.186 1.00 92.50 109 ALA A N 1
ATOM 839 C CA . 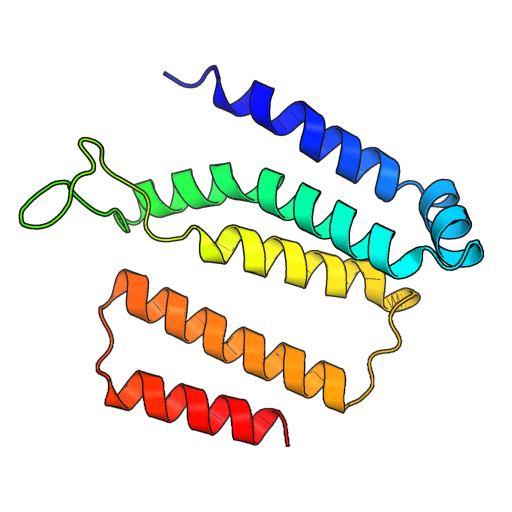ALA A 1 109 ? -3.794 -8.199 -6.160 1.00 92.50 109 ALA A CA 1
ATOM 840 C C . ALA A 1 109 ? -5.208 -7.949 -5.606 1.00 92.50 109 ALA A C 1
ATOM 842 O O . ALA A 1 109 ? -5.411 -7.032 -4.806 1.00 92.50 109 ALA A O 1
ATOM 843 N N . LEU A 1 110 ? -6.181 -8.785 -5.978 1.00 94.38 110 LEU A N 1
ATOM 844 C CA . LEU A 1 110 ? -7.549 -8.711 -5.464 1.00 94.38 110 LEU A CA 1
ATOM 845 C C . LEU A 1 110 ? -7.614 -9.072 -3.976 1.00 94.38 110 LEU A C 1
ATOM 847 O O . LEU A 1 110 ? -8.204 -8.324 -3.196 1.00 94.38 110 LEU A O 1
ATOM 851 N N . GLY A 1 111 ? -6.958 -10.159 -3.562 1.00 95.56 111 GLY A N 1
ATOM 852 C CA . GLY A 1 111 ? -6.867 -10.552 -2.156 1.00 95.56 111 GLY A CA 1
ATOM 853 C C . GLY A 1 111 ? -6.200 -9.474 -1.298 1.00 95.56 111 GLY A C 1
ATOM 854 O O . GLY A 1 111 ? -6.732 -9.097 -0.255 1.00 95.56 111 GLY A O 1
ATOM 855 N N . ALA A 1 112 ? -5.089 -8.897 -1.766 1.00 94.50 112 ALA A N 1
ATOM 856 C CA . ALA A 1 112 ? -4.407 -7.794 -1.090 1.00 94.50 112 ALA A CA 1
ATOM 857 C C . ALA A 1 112 ? -5.299 -6.549 -0.969 1.00 94.50 112 ALA A C 1
ATOM 859 O O . ALA A 1 112 ? -5.315 -5.909 0.080 1.00 94.50 112 ALA A O 1
ATOM 860 N N . THR A 1 113 ? -6.086 -6.239 -2.004 1.00 95.38 113 THR A N 1
ATOM 861 C CA . THR A 1 113 ? -7.055 -5.132 -1.973 1.00 95.38 113 THR A CA 1
ATOM 862 C C . THR A 1 113 ? -8.144 -5.368 -0.929 1.00 95.38 113 THR A C 1
ATOM 864 O O . THR A 1 113 ? -8.474 -4.455 -0.174 1.00 95.38 113 THR A O 1
ATOM 867 N N . LEU A 1 114 ? -8.670 -6.592 -0.827 1.00 95.81 114 LEU A N 1
ATOM 868 C CA . LEU A 1 114 ? -9.664 -6.944 0.188 1.00 95.81 114 LEU A CA 1
ATOM 869 C C . LEU A 1 114 ? -9.100 -6.780 1.607 1.00 95.81 114 LEU A C 1
ATOM 871 O O . LEU A 1 114 ? -9.740 -6.154 2.453 1.00 95.81 114 LEU A O 1
ATOM 875 N N . ILE A 1 115 ? -7.894 -7.299 1.856 1.00 95.44 115 ILE A N 1
ATOM 876 C CA . ILE A 1 115 ? -7.214 -7.156 3.151 1.00 95.44 115 ILE A CA 1
ATOM 877 C C . ILE A 1 115 ? -6.960 -5.684 3.474 1.00 95.44 115 ILE A C 1
ATOM 879 O O . ILE A 1 115 ? -7.195 -5.264 4.605 1.00 95.44 115 ILE A O 1
ATOM 883 N N . PHE A 1 116 ? -6.532 -4.895 2.488 1.00 95.12 116 PHE A N 1
ATOM 884 C CA . PHE A 1 116 ? -6.326 -3.462 2.653 1.00 95.12 116 PHE A CA 1
ATOM 885 C C . PHE A 1 116 ? -7.617 -2.739 3.057 1.00 95.12 116 PHE A C 1
ATOM 887 O O . PHE A 1 116 ? -7.610 -1.994 4.035 1.00 95.12 116 PHE A O 1
ATOM 894 N N . ILE A 1 117 ? -8.730 -2.989 2.359 1.00 94.19 117 ILE A N 1
ATOM 895 C CA . ILE A 1 117 ? -10.029 -2.383 2.686 1.00 94.19 117 ILE A CA 1
ATOM 896 C C . ILE A 1 117 ? -10.428 -2.743 4.116 1.00 94.19 117 ILE A C 1
ATOM 898 O O . ILE A 1 117 ? -10.790 -1.866 4.891 1.00 94.19 117 ILE A O 1
ATOM 902 N N . VAL A 1 118 ? -10.328 -4.016 4.492 1.00 94.31 118 VAL A N 1
ATOM 903 C CA . VAL A 1 118 ? -10.713 -4.472 5.834 1.00 94.31 118 VAL A CA 1
ATOM 904 C C . VAL A 1 118 ? -9.814 -3.871 6.911 1.00 94.31 118 VAL A C 1
ATOM 906 O O . VAL A 1 118 ? -10.325 -3.485 7.958 1.00 94.31 118 VAL A O 1
ATOM 909 N N . GLY A 1 119 ? -8.511 -3.732 6.651 1.00 91.56 119 GLY A N 1
ATOM 910 C CA . GLY A 1 119 ? -7.587 -3.024 7.538 1.00 91.56 119 GLY A CA 1
ATOM 911 C C . GLY A 1 119 ? -7.967 -1.553 7.713 1.00 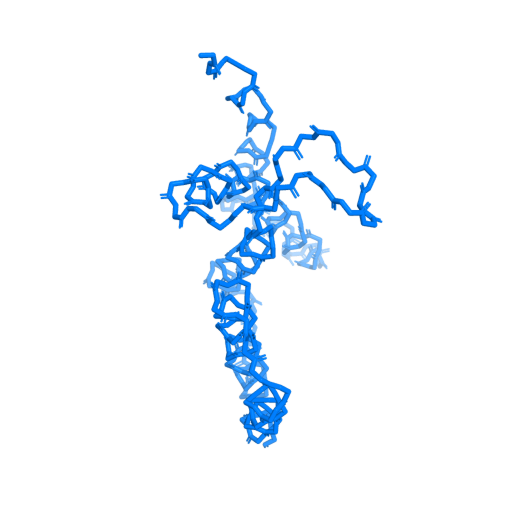91.56 119 GLY A C 1
ATOM 912 O O . GLY A 1 119 ? -8.054 -1.077 8.838 1.00 91.56 119 GLY A O 1
ATOM 913 N N . LEU A 1 120 ? -8.303 -0.862 6.620 1.00 90.19 120 LEU A N 1
ATOM 914 C CA . LEU A 1 120 ? -8.754 0.530 6.672 1.00 90.19 120 LEU A CA 1
ATOM 915 C C . LEU A 1 120 ? -10.057 0.685 7.471 1.00 90.19 120 LEU A C 1
ATOM 917 O O . LEU A 1 120 ? -10.220 1.646 8.218 1.00 90.19 120 LEU A O 1
ATOM 921 N N . LEU A 1 121 ? -10.989 -0.261 7.327 1.00 89.56 121 LEU A N 1
ATOM 922 C CA . LEU A 1 121 ? -12.220 -0.278 8.114 1.00 89.56 121 LEU A CA 1
ATOM 923 C C . LEU A 1 121 ? -11.956 -0.582 9.599 1.00 89.56 121 LEU A C 1
ATOM 925 O O . LEU A 1 121 ? -12.634 -0.015 10.453 1.00 89.56 121 LEU A O 1
ATOM 929 N N . ASP A 1 122 ? -10.983 -1.444 9.918 1.00 87.81 122 ASP A N 1
ATOM 930 C CA . ASP A 1 122 ? -10.561 -1.732 11.299 1.00 87.81 122 ASP A CA 1
ATOM 931 C C . ASP A 1 122 ? -9.974 -0.488 11.974 1.00 87.81 122 ASP A C 1
ATOM 933 O O . ASP A 1 122 ? -10.358 -0.173 13.099 1.00 87.81 122 ASP A O 1
ATOM 937 N N . ASP A 1 123 ? -9.136 0.269 11.259 1.00 84.38 123 ASP A N 1
ATOM 938 C CA . ASP A 1 123 ? -8.528 1.509 11.757 1.00 84.38 123 ASP A CA 1
ATOM 939 C C . ASP A 1 123 ? -9.574 2.589 12.096 1.00 84.38 123 ASP A C 1
ATOM 941 O O . ASP A 1 123 ? -9.366 3.392 13.008 1.00 84.38 123 ASP A O 1
ATOM 945 N N . VAL A 1 124 ? -10.712 2.613 11.387 1.00 82.56 124 VAL A N 1
ATOM 946 C CA . VAL A 1 124 ? -11.773 3.620 11.577 1.00 82.56 124 VAL A CA 1
ATOM 947 C C . VAL A 1 124 ? -12.864 3.160 12.551 1.00 82.56 124 VAL A C 1
ATOM 949 O O . VAL A 1 124 ? -13.352 3.967 13.344 1.00 82.56 124 VAL A O 1
ATOM 952 N N . TRP A 1 125 ? -13.278 1.890 12.500 1.00 84.88 125 TRP A N 1
ATOM 953 C CA . TRP A 1 125 ? -14.449 1.390 13.238 1.00 84.88 125 TRP A CA 1
ATOM 954 C C . TRP A 1 125 ? -14.141 0.350 14.318 1.00 84.88 125 TRP A C 1
ATOM 956 O O . TRP A 1 125 ? -15.039 0.032 15.096 1.00 84.88 125 TRP A O 1
ATOM 966 N N . GLY A 1 126 ? -12.917 -0.175 14.401 1.00 84.81 126 GLY A N 1
ATOM 967 C CA . GLY A 1 126 ? -12.552 -1.211 15.370 1.00 84.81 126 GLY A CA 1
ATOM 968 C C . GLY A 1 126 ? -13.351 -2.500 15.161 1.00 84.81 126 GLY A C 1
ATOM 969 O O . GLY A 1 126 ? -14.242 -2.843 15.941 1.00 84.81 126 GLY A O 1
ATOM 970 N N . LEU A 1 127 ? -13.047 -3.229 14.090 1.00 90.62 127 LEU A N 1
ATOM 971 C CA . LEU A 1 127 ? -13.772 -4.432 13.701 1.00 90.62 127 LEU A CA 1
ATOM 972 C C . LEU A 1 127 ? -13.534 -5.592 14.679 1.00 90.62 127 LEU A C 1
ATOM 974 O O . LEU A 1 127 ? -12.456 -5.809 15.239 1.00 90.62 127 LEU A O 1
ATOM 978 N N . THR A 1 128 ? -14.558 -6.433 14.842 1.00 93.94 128 THR A N 1
ATOM 979 C CA . THR A 1 128 ? -14.430 -7.642 15.666 1.00 93.94 128 THR A CA 1
ATOM 980 C C . THR A 1 128 ? -13.485 -8.662 15.020 1.00 93.94 128 THR A C 1
ATOM 982 O O . THR A 1 128 ? -13.362 -8.757 13.796 1.00 93.94 128 THR A O 1
ATOM 985 N N . ALA A 1 129 ? -12.838 -9.495 15.845 1.00 93.12 129 ALA A N 1
ATOM 986 C CA . ALA A 1 129 ? -11.931 -10.547 15.370 1.00 93.12 129 ALA A CA 1
ATOM 987 C C . ALA A 1 129 ? -12.584 -11.501 14.348 1.00 93.12 129 ALA A C 1
ATOM 989 O O . ALA A 1 129 ? -11.918 -11.948 13.420 1.00 93.12 129 ALA A O 1
ATOM 990 N N . LYS A 1 130 ? -13.894 -11.760 14.472 1.00 95.50 130 LYS A N 1
ATOM 991 C CA . LYS A 1 130 ? -14.643 -12.626 13.549 1.00 95.50 130 LYS A CA 1
ATOM 992 C C . LYS A 1 130 ? -14.693 -12.061 12.128 1.00 95.50 130 LYS A C 1
ATOM 994 O O . LYS A 1 130 ? -14.500 -12.809 11.178 1.00 95.50 130 LYS A O 1
ATOM 999 N N . ILE A 1 131 ? -14.919 -10.752 11.985 1.00 93.38 131 ILE A N 1
ATOM 1000 C CA . ILE A 1 131 ? -14.996 -10.087 10.674 1.00 93.38 131 ILE A CA 1
ATOM 1001 C C . ILE A 1 131 ? -13.625 -10.108 9.994 1.00 93.38 131 ILE A C 1
ATOM 1003 O O . ILE A 1 131 ? -13.526 -10.449 8.819 1.00 93.38 131 ILE A O 1
ATOM 1007 N N . ARG A 1 132 ? -12.561 -9.815 10.752 1.00 92.81 132 ARG A N 1
ATOM 1008 C CA . ARG A 1 132 ? -11.179 -9.853 10.248 1.00 92.81 132 ARG A CA 1
ATOM 1009 C C . ARG A 1 132 ? -10.786 -11.248 9.772 1.00 92.81 132 ARG A C 1
ATOM 1011 O O . ARG A 1 132 ? -10.222 -11.386 8.691 1.00 92.81 132 ARG A O 1
ATOM 1018 N N . LEU A 1 133 ? -11.147 -12.278 10.537 1.00 95.06 133 LEU A N 1
ATOM 1019 C CA . LEU A 1 133 ? -10.892 -13.663 10.153 1.00 95.06 133 LEU A CA 1
ATOM 1020 C C . LEU A 1 133 ? -11.681 -14.057 8.896 1.00 95.06 133 LEU A C 1
ATOM 1022 O O . LEU A 1 133 ? -11.110 -14.640 7.980 1.00 95.06 133 LEU A O 1
ATOM 1026 N N . LEU A 1 134 ? -12.970 -13.704 8.817 1.00 96.19 134 LEU A N 1
ATOM 1027 C CA . LEU A 1 134 ? -13.796 -13.990 7.641 1.00 96.19 134 LEU A CA 1
ATOM 1028 C C . LEU A 1 134 ? -13.211 -13.345 6.378 1.00 96.19 134 LEU A C 1
ATOM 1030 O O . LEU A 1 134 ? -13.097 -14.001 5.348 1.00 96.19 134 LEU A O 1
ATOM 1034 N N . ALA A 1 135 ? -12.789 -12.085 6.470 1.00 94.81 135 ALA A N 1
ATOM 1035 C CA . ALA A 1 135 ? -12.131 -11.389 5.372 1.00 94.81 135 ALA A CA 1
ATOM 1036 C C . ALA A 1 135 ? -10.837 -12.077 4.917 1.00 94.81 135 ALA A C 1
ATOM 1038 O O . ALA A 1 135 ? -10.600 -12.195 3.718 1.00 94.81 135 ALA A O 1
ATOM 1039 N N . GLN A 1 136 ? -10.016 -12.557 5.856 1.00 95.00 136 GLN A N 1
ATOM 1040 C CA . GLN A 1 136 ? -8.791 -13.292 5.537 1.00 95.00 136 GLN A CA 1
ATOM 1041 C C . GLN A 1 136 ? -9.087 -14.616 4.827 1.00 95.00 136 GLN A C 1
ATOM 1043 O O . GLN A 1 136 ? -8.436 -14.930 3.834 1.00 95.00 136 GLN A O 1
ATOM 1048 N N . VAL A 1 137 ? -10.106 -15.356 5.273 1.00 96.56 137 VAL A N 1
ATOM 1049 C CA . VAL A 1 137 ? -10.546 -16.593 4.608 1.00 96.56 137 VAL A CA 1
ATOM 1050 C C . VAL A 1 137 ? -11.036 -16.307 3.187 1.00 96.56 137 VAL A C 1
ATOM 1052 O O . VAL A 1 137 ? -10.650 -17.009 2.255 1.00 96.56 137 VAL A O 1
ATOM 1055 N N . LEU A 1 138 ? -11.827 -15.247 2.994 1.00 95.94 138 LEU A N 1
ATOM 1056 C CA . LEU A 1 138 ? -12.276 -14.829 1.663 1.00 95.94 138 LEU A CA 1
ATOM 1057 C C . LEU A 1 138 ? -11.104 -14.403 0.768 1.00 95.94 138 LEU A C 1
ATOM 1059 O O . LEU A 1 138 ? -11.074 -14.774 -0.401 1.00 95.94 138 LEU A O 1
ATOM 1063 N N . ALA A 1 139 ? -10.118 -13.679 1.304 1.00 94.56 139 ALA A N 1
ATOM 1064 C CA . ALA A 1 139 ? -8.932 -13.271 0.550 1.00 94.56 139 ALA A CA 1
ATOM 1065 C C . ALA A 1 139 ? -8.115 -14.476 0.062 1.00 94.56 139 ALA A C 1
ATOM 1067 O O . ALA A 1 139 ? -7.664 -14.485 -1.081 1.00 94.56 139 ALA A O 1
ATOM 1068 N N . VAL A 1 140 ? -7.967 -15.510 0.897 1.00 94.00 140 VAL A N 1
ATOM 1069 C CA . VAL A 1 140 ? -7.328 -16.774 0.499 1.00 94.00 140 VAL A CA 1
ATOM 1070 C C . VAL A 1 140 ? -8.169 -17.507 -0.548 1.00 94.00 140 VAL A C 1
ATOM 1072 O O . VAL A 1 140 ? -7.614 -18.033 -1.504 1.00 94.00 140 VAL A O 1
ATOM 1075 N N . GLY A 1 141 ? -9.497 -17.494 -0.424 1.00 92.81 141 GLY A N 1
ATOM 1076 C CA . GLY A 1 141 ? -10.388 -18.075 -1.431 1.00 92.81 141 GLY A CA 1
ATOM 1077 C C . GLY A 1 141 ? -10.326 -17.386 -2.800 1.00 92.81 141 GLY A C 1
ATOM 1078 O O . GLY A 1 141 ? -10.573 -18.034 -3.802 1.00 92.81 141 GLY A O 1
ATOM 1079 N N . ILE A 1 142 ? -9.987 -16.093 -2.858 1.00 91.44 142 ILE A N 1
ATOM 1080 C CA . ILE A 1 142 ? -9.766 -15.353 -4.118 1.00 91.44 142 ILE A CA 1
ATOM 1081 C C . ILE A 1 142 ? -8.400 -15.689 -4.738 1.00 91.44 142 ILE A C 1
ATOM 1083 O O . ILE A 1 142 ? -8.219 -15.587 -5.951 1.00 91.44 142 ILE A O 1
ATOM 1087 N N . LEU A 1 143 ? -7.421 -16.017 -3.894 1.00 88.12 143 LEU A N 1
ATOM 1088 C CA . LEU A 1 143 ? -6.053 -16.318 -4.306 1.00 88.12 143 LEU A CA 1
ATOM 1089 C C . LEU A 1 143 ? -5.944 -17.671 -5.028 1.00 88.12 143 LEU A C 1
ATOM 1091 O O . LEU A 1 143 ? -5.153 -17.784 -5.966 1.00 88.12 143 LEU A O 1
ATOM 1095 N N . ILE A 1 144 ? -6.666 -18.676 -4.523 1.00 85.44 144 ILE A N 1
ATOM 1096 C CA . ILE A 1 144 ? -6.647 -20.077 -4.977 1.00 85.44 144 ILE A CA 1
ATOM 1097 C C . ILE A 1 144 ? -7.566 -20.245 -6.187 1.00 85.44 144 ILE A C 1
ATOM 1099 O O . ILE A 1 144 ? -7.104 -20.863 -7.172 1.00 85.44 144 ILE A O 1
#